Protein AF-A0A958Q555-F1 (afdb_monomer)

pLDDT: mean 71.4, std 15.46, range [37.03, 90.25]

Foldseek 3Di:
DVVVVVVVVVVCCCVPPVDDPDPPPPFDKDKDKDKDKDFADFADDKDKAFDPDPLAQKDWPDKDKDWPQWDWDWDADPNTIIIMTDDDDTDGGMTMIMMMTIITGNPVHDGDDDPPPPDPPVVVVVVVVPD

Nearest PDB structures (foldseek):
  7u0l-assembly1_A  TM=4.155E-01  e=1.642E-01  Canis lupus familiaris
  7vpq-assembly1_A  TM=4.378E-01  e=7.135E-01  Homo sapiens
  6u7f-assembly2_B  TM=4.228E-01  e=2.923E+00  Homo sapiens
  6u7g-assembly2_B  TM=3.998E-01  e=3.287E+00  Homo sapiens
  5lhd-assembly1_A  TM=2.739E-01  e=2.311E+00  Homo sapiens

Mean predicted aligned error: 14.61 Å

Solvent-accessible surface area (backbone atoms only — not comparable to full-atom values): 8140 Å² total; per-residue (Å²): 114,68,67,61,53,50,51,50,54,51,50,48,48,32,76,74,64,73,52,69,95,56,96,75,72,81,73,61,70,46,76,50,74,50,76,48,80,45,78,26,78,69,45,53,74,71,50,77,42,78,47,87,55,76,79,47,36,37,44,76,76,45,78,51,76,51,39,94,87,49,49,77,48,76,50,73,57,96,90,38,44,31,40,36,38,41,55,90,64,69,38,72,45,83,44,58,42,35,41,37,39,33,30,33,64,40,87,89,44,75,73,71,83,74,79,79,79,77,74,67,76,71,64,56,68,62,60,73,73,75,115

Secondary structure (DSSP, 8-state):
-HHHHHHHHHHHHHHHH---SSTT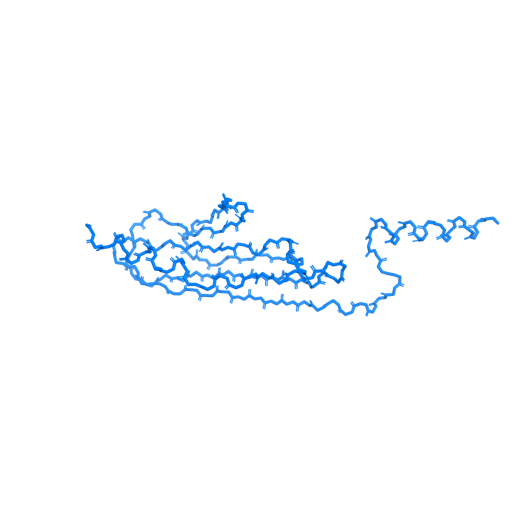----EEEEEEEEEEEESSS---EEEE---TTSSEEEEEEEEE-TT-EEEEEEETTEEEEEEE--S---EEEEEEEEEEEEE-TTS---------SSSHHHHTGGG--

Sequence (131 aa):
MCILLGLLLAFSRHALHDIPFAAHSQAFRWEVELIVKAQAKGKPATLSVYNPSVRNAFQILDRSFSSKGFAISSARIDNRSTIDFYRKDPINGEQLFSIRYQMVRDLQKSVHPIASTSSHAFSRLEREKLE

Structure (mmCIF, N/CA/C/O backbone):
data_AF-A0A958Q555-F1
#
_entry.id   AF-A0A958Q555-F1
#
loop_
_atom_site.group_PDB
_atom_site.id
_atom_site.type_symbol
_atom_site.label_atom_id
_atom_site.label_alt_id
_atom_site.label_comp_id
_atom_site.label_asym_id
_atom_site.label_entity_id
_atom_site.label_seq_id
_atom_site.pdbx_PDB_ins_code
_atom_site.Cartn_x
_atom_site.Cartn_y
_atom_site.Cartn_z
_atom_site.occupancy
_atom_site.B_iso_or_equiv
_atom_site.auth_seq_id
_atom_site.auth_comp_id
_atom_site.auth_asym_id
_atom_site.auth_atom_id
_atom_site.pdbx_PDB_model_num
ATOM 1 N N . MET A 1 1 ? 18.793 -6.642 -48.489 1.00 62.34 1 MET A N 1
ATOM 2 C CA . MET A 1 1 ? 17.388 -6.351 -48.118 1.00 62.34 1 MET A CA 1
ATOM 3 C C . MET A 1 1 ? 17.006 -6.894 -46.735 1.00 62.34 1 MET A C 1
ATOM 5 O O . MET A 1 1 ? 16.397 -6.159 -45.974 1.00 62.34 1 MET A O 1
ATOM 9 N N . CYS A 1 2 ? 17.426 -8.106 -46.343 1.00 70.56 2 CYS A N 1
ATOM 10 C CA . CYS A 1 2 ? 17.099 -8.684 -45.024 1.00 70.56 2 CYS A CA 1
ATOM 11 C C . CYS A 1 2 ? 17.684 -7.929 -43.813 1.00 70.56 2 CYS A C 1
ATOM 13 O O . CYS A 1 2 ? 17.066 -7.902 -42.756 1.00 70.56 2 CYS A O 1
ATOM 15 N N . ILE A 1 3 ? 18.837 -7.270 -43.972 1.00 74.69 3 ILE A N 1
ATOM 16 C CA . ILE A 1 3 ? 19.487 -6.493 -42.898 1.00 74.69 3 ILE A CA 1
ATOM 17 C C . ILE A 1 3 ? 18.627 -5.286 -42.485 1.00 74.69 3 ILE A C 1
ATOM 19 O O . ILE A 1 3 ? 18.459 -5.019 -41.299 1.00 74.69 3 ILE A O 1
ATOM 23 N N . LEU A 1 4 ? 18.022 -4.600 -43.462 1.00 76.62 4 LEU A N 1
ATOM 24 C CA . LEU A 1 4 ? 17.105 -3.479 -43.224 1.00 76.62 4 LEU A CA 1
ATOM 25 C C . LEU A 1 4 ? 15.833 -3.939 -42.510 1.00 76.62 4 LEU A C 1
ATOM 27 O O . LEU A 1 4 ? 15.372 -3.270 -41.592 1.00 76.62 4 LEU A O 1
ATOM 31 N N . LEU A 1 5 ? 15.304 -5.105 -42.888 1.00 82.00 5 LEU A N 1
ATOM 32 C CA . LEU A 1 5 ? 14.135 -5.684 -42.232 1.00 82.00 5 LEU A CA 1
ATOM 33 C C . LEU A 1 5 ? 14.450 -6.077 -40.778 1.00 82.00 5 LEU A C 1
ATOM 35 O O . LEU A 1 5 ? 13.666 -5.787 -39.883 1.00 82.00 5 LEU A O 1
ATOM 39 N N . GLY A 1 6 ? 15.627 -6.657 -40.525 1.00 75.44 6 GLY A N 1
ATOM 40 C CA . GLY A 1 6 ? 16.088 -6.986 -39.173 1.00 75.44 6 GLY A CA 1
ATOM 41 C C . GLY A 1 6 ? 16.262 -5.754 -38.280 1.00 75.44 6 GLY A C 1
ATOM 42 O O . GLY A 1 6 ? 15.830 -5.769 -37.129 1.00 75.44 6 GLY A O 1
ATOM 43 N N . LEU A 1 7 ? 16.820 -4.666 -38.820 1.00 77.12 7 LEU A N 1
ATOM 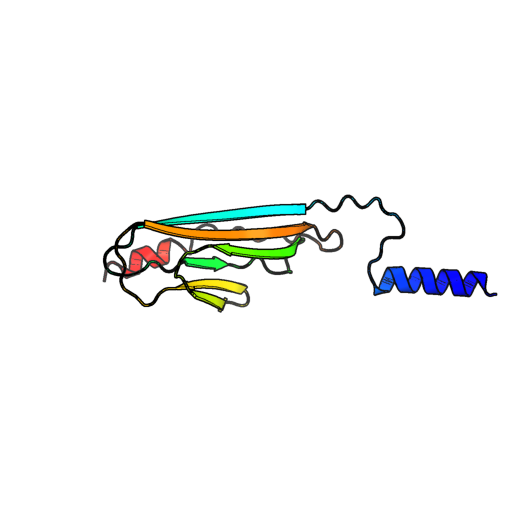44 C CA . LEU A 1 7 ? 16.921 -3.384 -38.114 1.00 77.12 7 LEU A CA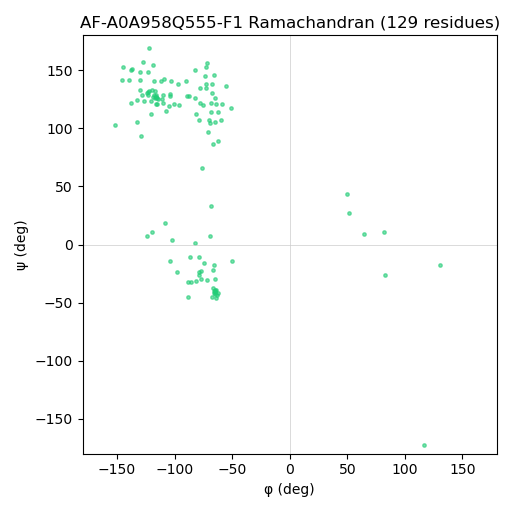 1
ATOM 45 C C . LEU A 1 7 ? 15.546 -2.776 -37.826 1.00 77.12 7 LEU A C 1
ATOM 47 O O . LEU A 1 7 ? 15.326 -2.273 -36.728 1.00 77.12 7 LEU A O 1
ATOM 51 N N . LEU A 1 8 ? 14.610 -2.865 -38.773 1.00 81.12 8 LEU A N 1
ATOM 52 C CA . LEU A 1 8 ? 13.248 -2.367 -38.597 1.00 81.12 8 LEU A CA 1
ATOM 53 C C . LEU A 1 8 ? 12.500 -3.136 -37.497 1.00 81.12 8 LEU A C 1
ATOM 55 O O . LEU A 1 8 ? 11.863 -2.513 -36.653 1.00 81.12 8 LEU A O 1
ATOM 59 N N . LEU A 1 9 ? 12.631 -4.468 -37.458 1.00 75.69 9 LEU A N 1
ATOM 60 C CA . LEU A 1 9 ? 12.058 -5.301 -36.393 1.00 75.69 9 LEU A CA 1
ATOM 61 C C . LEU A 1 9 ? 12.715 -5.040 -35.031 1.00 75.69 9 LEU A C 1
ATOM 63 O O . LEU A 1 9 ? 12.046 -5.059 -33.998 1.00 75.69 9 LEU A O 1
ATOM 67 N N . ALA A 1 10 ? 14.026 -4.800 -35.009 1.00 69.31 10 ALA A N 1
ATOM 68 C CA . ALA A 1 10 ? 14.729 -4.441 -33.786 1.00 69.31 10 ALA A CA 1
ATOM 69 C C . ALA A 1 10 ? 14.219 -3.094 -33.244 1.00 69.31 10 ALA A C 1
ATOM 71 O O . ALA A 1 10 ? 13.889 -2.991 -32.062 1.00 69.31 10 ALA A O 1
ATOM 72 N N . PHE A 1 11 ? 14.079 -2.089 -34.115 1.00 72.69 11 PHE A N 1
ATOM 73 C CA . PHE A 1 11 ? 13.524 -0.782 -33.761 1.00 72.69 11 PHE A CA 1
ATOM 74 C C . PHE A 1 11 ? 12.068 -0.867 -33.313 1.00 72.69 11 PHE A C 1
ATOM 76 O O . PHE A 1 11 ? 11.714 -0.255 -32.309 1.00 72.69 11 PHE A O 1
ATOM 83 N N . SER A 1 12 ? 11.228 -1.644 -34.003 1.00 73.69 12 SER A N 1
ATOM 84 C CA . SER A 1 12 ? 9.828 -1.808 -33.606 1.00 73.69 12 SER A CA 1
ATOM 85 C C . SER A 1 12 ? 9.719 -2.482 -32.243 1.00 73.69 12 SER A C 1
ATOM 87 O O . SER A 1 12 ? 8.906 -2.077 -31.422 1.00 73.69 12 SER A O 1
ATOM 89 N N . ARG A 1 13 ? 10.571 -3.475 -31.958 1.00 63.44 13 ARG A N 1
ATOM 90 C CA . ARG A 1 13 ? 10.602 -4.142 -30.653 1.00 63.44 13 ARG A CA 1
ATOM 91 C C . ARG A 1 13 ? 11.035 -3.196 -29.534 1.00 63.44 13 ARG A C 1
ATOM 93 O O . ARG A 1 13 ? 10.471 -3.261 -28.447 1.00 63.44 13 ARG A O 1
ATOM 100 N N . HIS A 1 14 ? 11.997 -2.318 -29.799 1.00 61.84 14 HIS A N 1
ATOM 101 C CA . HIS A 1 14 ? 12.414 -1.292 -28.847 1.00 61.84 14 HIS A CA 1
ATOM 102 C C . HIS A 1 14 ? 11.319 -0.242 -28.616 1.00 61.84 14 HIS A C 1
ATOM 104 O O . HIS A 1 14 ? 11.011 0.065 -27.471 1.00 61.84 14 HIS A O 1
ATOM 110 N N . ALA A 1 15 ? 10.689 0.247 -29.687 1.00 62.22 15 ALA A N 1
ATOM 111 C CA . ALA A 1 15 ? 9.667 1.289 -29.616 1.00 62.22 15 ALA A CA 1
ATOM 112 C C . ALA A 1 15 ? 8.329 0.813 -29.023 1.00 62.22 15 ALA A C 1
ATOM 114 O O . ALA A 1 15 ? 7.612 1.612 -28.435 1.00 62.22 15 ALA A O 1
ATOM 115 N N . LEU A 1 16 ? 7.969 -0.465 -29.199 1.00 59.50 16 LEU A N 1
ATOM 116 C CA . LEU A 1 16 ? 6.668 -1.004 -28.773 1.00 59.50 16 LEU A CA 1
ATOM 117 C C . LEU A 1 16 ? 6.701 -1.724 -27.421 1.00 59.50 16 LEU A C 1
ATOM 119 O O . LEU A 1 16 ? 5.653 -1.870 -26.796 1.00 59.50 16 LEU A O 1
ATOM 123 N N . HIS A 1 17 ? 7.864 -2.221 -26.989 1.00 56.47 17 HIS A N 1
ATOM 124 C CA . HIS A 1 17 ? 7.978 -3.059 -25.789 1.00 56.47 17 HIS A CA 1
ATOM 125 C C . HIS A 1 17 ? 8.959 -2.522 -24.738 1.00 56.47 17 HIS A C 1
ATOM 127 O O . HIS A 1 17 ? 9.240 -3.238 -23.780 1.00 56.47 17 HIS A O 1
ATOM 133 N N . ASP A 1 18 ? 9.490 -1.306 -24.917 1.00 56.25 18 ASP A N 1
ATOM 134 C CA . ASP A 1 18 ? 10.400 -0.628 -23.976 1.00 56.25 18 ASP A CA 1
ATOM 135 C C . ASP A 1 18 ? 11.616 -1.475 -23.547 1.00 56.25 18 ASP A C 1
ATOM 137 O O . ASP A 1 18 ? 12.185 -1.292 -22.471 1.00 56.25 18 ASP A O 1
ATOM 141 N N . ILE A 1 19 ? 12.050 -2.419 -24.390 1.00 56.75 19 ILE A N 1
ATOM 142 C CA . ILE A 1 19 ? 13.235 -3.241 -24.120 1.00 56.75 19 ILE A CA 1
ATOM 143 C C . ILE A 1 19 ? 14.463 -2.413 -24.516 1.00 56.75 19 ILE A C 1
ATOM 145 O O . ILE A 1 19 ? 14.648 -2.160 -25.711 1.00 56.75 19 ILE A O 1
ATOM 149 N N . PRO A 1 20 ? 15.316 -1.973 -23.574 1.00 54.19 20 PRO A N 1
ATOM 150 C CA . PRO A 1 20 ? 16.479 -1.168 -23.912 1.00 54.19 20 PRO A CA 1
ATOM 151 C C . PRO A 1 20 ? 17.497 -1.999 -24.704 1.00 54.19 20 PRO A C 1
ATOM 153 O O . PRO A 1 20 ? 17.788 -3.144 -24.366 1.00 54.19 20 PRO A O 1
ATOM 156 N N . PHE A 1 21 ? 18.084 -1.400 -25.743 1.00 50.75 21 PHE A N 1
ATOM 157 C CA . PHE A 1 21 ? 19.159 -2.024 -26.527 1.00 50.75 21 PHE A CA 1
ATOM 158 C C . PHE A 1 21 ? 20.457 -2.238 -25.730 1.00 50.75 21 PHE A C 1
ATOM 160 O O . PHE A 1 21 ? 21.298 -3.037 -26.131 1.00 50.75 21 PHE A O 1
ATOM 167 N N . ALA A 1 22 ? 20.624 -1.546 -24.599 1.00 56.69 22 ALA A N 1
ATOM 168 C CA . ALA A 1 22 ? 21.771 -1.670 -23.710 1.00 56.69 22 ALA A CA 1
ATOM 169 C C . ALA A 1 22 ? 21.317 -2.054 -22.293 1.00 56.69 22 ALA A C 1
ATOM 171 O O . ALA A 1 22 ? 20.447 -1.407 -21.718 1.00 56.69 22 ALA A O 1
ATOM 172 N N . ALA A 1 23 ? 21.966 -3.058 -21.697 1.00 53.09 23 ALA A N 1
ATOM 173 C CA . ALA A 1 23 ? 21.659 -3.592 -20.363 1.00 53.09 23 ALA A CA 1
ATOM 174 C C . ALA A 1 23 ? 21.986 -2.643 -19.181 1.00 53.09 23 ALA A C 1
ATOM 176 O O . ALA A 1 23 ? 21.899 -3.048 -18.026 1.00 53.09 23 ALA A O 1
ATOM 177 N N . HIS A 1 24 ? 22.376 -1.392 -19.446 1.00 48.53 24 HIS A N 1
ATOM 178 C CA . HIS A 1 24 ? 22.982 -0.488 -18.459 1.00 48.53 24 HIS A CA 1
ATOM 179 C C . HIS A 1 24 ? 22.082 0.666 -18.005 1.00 48.53 24 HIS A C 1
ATOM 181 O O . HIS A 1 24 ? 22.572 1.635 -17.425 1.00 48.53 24 HIS A O 1
ATOM 187 N N . SER A 1 25 ? 20.765 0.587 -18.203 1.00 53.12 25 SER A N 1
ATOM 188 C CA . SER A 1 25 ? 19.877 1.487 -17.468 1.00 53.12 25 SER A CA 1
ATOM 189 C C . SER A 1 25 ? 19.859 1.046 -16.002 1.00 53.12 25 SER A C 1
ATOM 191 O O . SER A 1 25 ? 19.131 0.123 -15.635 1.00 53.12 25 SER A O 1
ATOM 193 N N . GLN A 1 26 ? 20.678 1.683 -15.163 1.00 55.22 26 GLN A N 1
ATOM 194 C CA . GLN A 1 26 ? 20.559 1.590 -13.709 1.00 55.22 26 GLN A CA 1
ATOM 195 C C . GLN A 1 26 ? 19.195 2.166 -13.319 1.00 55.22 26 GLN A C 1
ATOM 197 O O . GLN A 1 26 ? 19.024 3.366 -13.114 1.00 55.22 26 GLN A O 1
ATOM 202 N N . ALA A 1 27 ? 18.183 1.308 -13.305 1.00 63.25 27 ALA A N 1
ATOM 203 C CA . ALA A 1 27 ? 16.860 1.667 -12.846 1.00 63.25 27 ALA A CA 1
ATOM 204 C C . ALA A 1 27 ? 16.944 1.872 -11.329 1.00 63.25 27 ALA A C 1
ATOM 206 O O . ALA A 1 27 ? 17.056 0.911 -10.569 1.00 63.25 27 ALA A O 1
ATOM 207 N N . PHE A 1 28 ? 16.933 3.130 -10.885 1.00 70.38 28 PHE A N 1
ATOM 208 C CA . PHE A 1 28 ? 16.897 3.455 -9.462 1.00 70.38 28 PHE A CA 1
ATOM 209 C C . PHE A 1 28 ? 15.574 2.960 -8.872 1.00 70.38 28 PHE A C 1
ATOM 211 O O . PHE A 1 28 ? 14.510 3.541 -9.116 1.00 70.38 28 PHE A O 1
ATOM 218 N N . ARG A 1 29 ? 15.658 1.858 -8.122 1.00 78.56 29 ARG A N 1
ATOM 219 C CA . ARG A 1 29 ? 14.555 1.297 -7.346 1.00 78.56 29 ARG A CA 1
ATOM 220 C C . ARG A 1 29 ? 14.534 1.959 -5.975 1.00 78.56 29 ARG A C 1
ATOM 222 O O . ARG A 1 29 ? 15.540 1.975 -5.274 1.00 78.56 29 ARG A O 1
ATOM 229 N N . TRP A 1 30 ? 13.373 2.466 -5.604 1.00 82.62 30 TRP A N 1
ATOM 230 C CA . TRP A 1 30 ? 13.100 3.063 -4.310 1.00 82.62 30 TRP A CA 1
ATOM 231 C C . TRP A 1 30 ? 12.134 2.173 -3.543 1.00 82.62 30 TRP A C 1
ATOM 233 O O . TRP A 1 30 ? 11.177 1.651 -4.116 1.00 82.62 30 TRP A O 1
ATOM 243 N N . GLU A 1 31 ? 12.369 2.040 -2.244 1.00 86.94 31 GLU A N 1
ATOM 244 C CA . GLU A 1 31 ? 11.443 1.410 -1.311 1.00 86.94 31 GLU A CA 1
ATOM 245 C C . GLU A 1 31 ? 11.042 2.447 -0.264 1.00 86.94 31 GLU A C 1
ATOM 247 O O . GLU A 1 31 ? 11.897 3.101 0.330 1.00 86.94 31 GLU A O 1
ATOM 252 N N . VAL A 1 32 ? 9.737 2.641 -0.084 1.00 85.81 32 VAL A N 1
ATOM 253 C CA . VAL A 1 32 ? 9.177 3.580 0.891 1.00 85.81 32 VAL A CA 1
ATOM 254 C C . VAL A 1 32 ? 8.194 2.827 1.763 1.00 85.81 32 VAL A C 1
ATOM 256 O O . VAL A 1 32 ? 7.237 2.239 1.260 1.00 85.81 32 VAL A O 1
ATOM 259 N N . GLU A 1 33 ? 8.420 2.873 3.070 1.00 89.00 33 GLU A N 1
ATOM 260 C CA . GLU A 1 33 ? 7.549 2.265 4.066 1.00 89.00 33 GLU A CA 1
ATOM 261 C C . GLU A 1 33 ? 6.939 3.346 4.960 1.00 89.00 33 GLU A C 1
ATOM 263 O O . GLU A 1 33 ? 7.640 4.185 5.526 1.00 89.00 33 GLU A O 1
ATOM 268 N N . LEU A 1 34 ? 5.613 3.331 5.071 1.00 87.69 34 LEU A N 1
ATOM 269 C CA . LEU A 1 34 ? 4.850 4.144 6.004 1.00 87.69 34 LEU A CA 1
ATOM 270 C C . LEU A 1 34 ? 4.378 3.246 7.141 1.00 87.69 34 LEU A C 1
ATOM 272 O O . LEU A 1 34 ? 3.605 2.317 6.911 1.00 87.69 34 LEU A O 1
ATOM 276 N N . ILE A 1 35 ? 4.805 3.566 8.361 1.00 90.12 35 ILE A N 1
ATOM 277 C CA . ILE A 1 35 ? 4.378 2.876 9.576 1.00 90.12 35 ILE A CA 1
ATOM 278 C C . ILE A 1 35 ? 3.622 3.860 10.463 1.00 90.12 35 ILE A C 1
ATOM 280 O O . ILE A 1 35 ? 4.173 4.874 10.888 1.00 90.12 35 ILE A O 1
ATOM 284 N N . VAL A 1 36 ? 2.366 3.546 10.765 1.00 88.12 36 VAL A N 1
ATOM 285 C CA . VAL A 1 36 ? 1.513 4.341 11.651 1.00 88.12 36 VAL A CA 1
ATOM 286 C C . VAL A 1 36 ? 1.150 3.510 12.870 1.00 88.12 36 VAL A C 1
ATOM 288 O O . VAL A 1 36 ? 0.621 2.404 12.750 1.00 88.12 36 VAL A O 1
ATOM 291 N N . LYS A 1 37 ? 1.418 4.069 14.050 1.00 90.12 37 LYS A N 1
ATOM 292 C CA . LYS A 1 37 ? 0.977 3.530 15.336 1.00 90.12 37 LYS A CA 1
ATOM 293 C C . LYS A 1 37 ? -0.188 4.354 15.858 1.00 90.12 37 LYS A C 1
ATOM 295 O O . LYS A 1 37 ? -0.093 5.576 15.927 1.00 90.12 37 LYS A O 1
ATOM 300 N N . ALA A 1 38 ? -1.268 3.687 16.240 1.00 87.62 38 ALA A N 1
ATOM 301 C CA . ALA A 1 38 ? -2.433 4.316 16.845 1.00 87.62 38 ALA A CA 1
ATOM 302 C C . ALA A 1 38 ? -2.832 3.585 18.128 1.00 87.62 38 ALA A C 1
ATOM 304 O O . ALA A 1 38 ? -2.682 2.372 18.229 1.00 87.62 38 ALA A O 1
ATOM 305 N N . GLN A 1 39 ? -3.385 4.319 19.090 1.00 88.94 39 GLN A N 1
ATOM 306 C CA . GLN A 1 39 ? -3.951 3.743 20.306 1.00 88.94 39 GLN A CA 1
ATOM 307 C C . GLN A 1 39 ? -5.474 3.837 20.240 1.00 88.94 39 GLN A C 1
ATOM 309 O O . GLN A 1 39 ? -6.032 4.935 20.263 1.00 88.94 39 GLN A O 1
ATOM 314 N N . ALA A 1 40 ? -6.153 2.695 20.189 1.00 87.56 40 ALA A N 1
ATOM 315 C CA . ALA A 1 40 ? -7.610 2.659 20.195 1.00 87.56 40 ALA A CA 1
ATOM 316 C C . ALA A 1 40 ? -8.179 2.573 21.615 1.00 87.56 40 ALA A C 1
ATOM 318 O O . ALA A 1 40 ? -7.649 1.863 22.476 1.00 87.56 40 ALA A O 1
ATOM 319 N N . LYS A 1 41 ? -9.280 3.301 21.835 1.00 85.81 41 LYS A N 1
ATOM 320 C CA . LYS A 1 41 ? -10.091 3.284 23.060 1.00 85.81 41 LYS A CA 1
ATOM 321 C C . LYS A 1 41 ? -11.560 3.082 22.679 1.00 85.81 41 LYS A C 1
ATOM 323 O O . LYS A 1 41 ? -12.255 4.031 22.332 1.00 85.81 41 LYS A O 1
ATOM 328 N N . GLY A 1 42 ? -12.017 1.837 22.679 1.00 82.62 42 GLY A N 1
ATOM 329 C CA . GLY A 1 42 ? -13.401 1.429 22.429 1.00 82.62 42 GLY A CA 1
ATOM 330 C C . GLY A 1 42 ? -13.796 1.324 20.954 1.00 82.62 42 GLY A C 1
ATOM 331 O O . GLY A 1 42 ? -14.669 0.527 20.626 1.00 82.62 42 GLY A O 1
ATOM 332 N N . LYS A 1 43 ? -13.147 2.066 20.049 1.00 85.50 43 LYS A N 1
ATOM 333 C CA . LYS A 1 43 ? -13.369 1.984 18.594 1.00 85.50 43 LYS A CA 1
ATOM 334 C C . LYS A 1 43 ? -12.036 1.847 17.850 1.00 85.50 43 LYS A C 1
ATOM 336 O O . LYS A 1 43 ? -11.068 2.493 18.258 1.00 85.50 43 LYS A O 1
ATOM 341 N N . PRO A 1 44 ? -11.964 1.034 16.779 1.00 85.25 44 PRO A N 1
ATOM 342 C CA . PRO A 1 44 ? -10.744 0.892 15.994 1.00 85.25 44 PRO A CA 1
ATOM 343 C C . PRO A 1 44 ? -10.387 2.194 15.265 1.00 85.25 44 PRO A C 1
ATOM 345 O O . PRO A 1 44 ? -11.275 2.923 14.823 1.00 85.25 44 PRO A O 1
ATOM 348 N N . ALA A 1 45 ? -9.089 2.479 15.113 1.00 85.62 45 ALA A N 1
ATOM 349 C CA . ALA A 1 45 ? -8.650 3.565 14.250 1.00 85.62 45 ALA A CA 1
ATOM 350 C C . ALA A 1 45 ? -8.820 3.152 12.781 1.00 85.62 45 ALA A C 1
ATOM 352 O O . ALA A 1 45 ? -8.643 1.987 12.423 1.00 85.62 45 ALA A O 1
ATOM 353 N N . THR A 1 46 ? -9.170 4.119 11.938 1.00 85.38 46 THR A N 1
ATOM 354 C CA . THR A 1 46 ? -9.208 3.952 10.481 1.00 85.38 46 THR A CA 1
ATOM 355 C C . THR A 1 46 ? -8.076 4.780 9.897 1.00 85.38 46 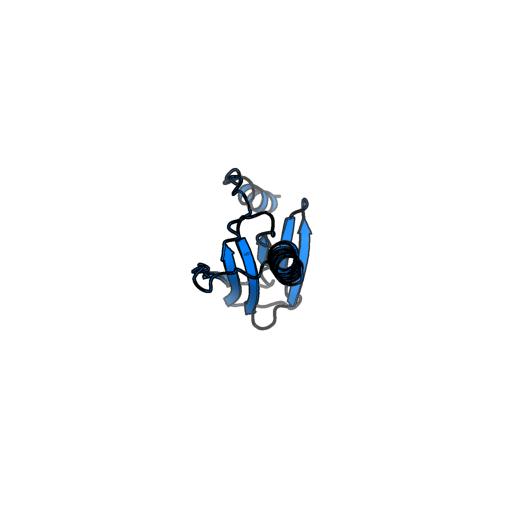THR A C 1
ATOM 357 O O . THR A 1 46 ? -7.947 5.958 10.229 1.00 85.38 46 THR A O 1
ATOM 360 N N . LEU A 1 47 ? -7.248 4.170 9.050 1.00 85.06 47 LEU A N 1
ATOM 361 C CA . LEU A 1 47 ? -6.177 4.866 8.341 1.00 85.06 47 LEU A CA 1
ATOM 362 C C . LEU A 1 47 ? -6.532 4.936 6.858 1.00 85.06 47 LEU A C 1
ATOM 364 O O . LEU A 1 47 ? -6.696 3.896 6.229 1.00 85.06 47 LEU A O 1
ATOM 368 N N . SER A 1 48 ? -6.605 6.150 6.315 1.00 84.12 48 SER A N 1
ATOM 369 C CA . SER A 1 48 ? -6.755 6.395 4.879 1.00 84.12 48 SER A CA 1
ATOM 370 C C . SER A 1 48 ? -5.474 7.010 4.334 1.00 84.12 48 SER A C 1
ATOM 372 O O . SER A 1 48 ? -4.997 8.023 4.850 1.00 84.12 48 SER A O 1
ATOM 374 N N . VAL A 1 49 ? -4.893 6.391 3.309 1.00 84.06 49 VAL A N 1
ATOM 375 C CA . VAL A 1 49 ? -3.643 6.846 2.690 1.00 84.06 49 VAL A CA 1
ATOM 376 C C . VAL A 1 49 ? -3.865 7.094 1.211 1.00 84.06 49 VAL A C 1
ATOM 378 O O . VAL A 1 49 ? -4.344 6.222 0.488 1.00 84.06 49 VAL A O 1
ATOM 381 N N . TYR A 1 50 ? -3.470 8.276 0.735 1.00 83.81 50 TYR A N 1
ATOM 382 C CA . TYR A 1 50 ? -3.429 8.547 -0.697 1.00 83.81 50 TYR A CA 1
ATOM 383 C C . TYR A 1 50 ? -2.411 7.631 -1.364 1.00 83.81 50 TYR A C 1
ATOM 385 O O . TYR A 1 50 ? -1.221 7.650 -1.054 1.00 83.81 50 TYR A O 1
ATOM 393 N N . ASN A 1 51 ? -2.892 6.843 -2.312 1.00 75.31 51 ASN A N 1
ATOM 394 C CA . ASN A 1 51 ? -2.067 5.989 -3.131 1.00 75.31 51 ASN A CA 1
ATOM 395 C C . ASN A 1 51 ? -1.350 6.864 -4.171 1.00 75.31 51 ASN A C 1
ATOM 397 O O . ASN A 1 51 ? -2.027 7.540 -4.963 1.00 75.31 51 ASN A O 1
ATOM 401 N N . PRO A 1 52 ? -0.007 6.889 -4.188 1.00 68.56 52 PRO A N 1
ATOM 402 C CA . PRO A 1 52 ? 0.734 7.644 -5.184 1.00 68.56 52 PRO A CA 1
ATOM 403 C C . PRO A 1 52 ? 0.366 7.131 -6.580 1.00 68.56 52 PRO A C 1
ATOM 405 O O . PRO A 1 52 ? 0.696 6.024 -6.983 1.00 68.56 52 PRO A O 1
ATOM 408 N N . SER A 1 53 ? -0.407 7.918 -7.324 1.00 64.38 53 SER A N 1
ATOM 409 C CA . SER A 1 53 ? -0.870 7.503 -8.648 1.00 64.38 53 SER A CA 1
ATOM 410 C C . SER A 1 53 ? 0.266 7.513 -9.674 1.00 64.38 53 SER A C 1
ATOM 412 O O . SER A 1 53 ? 1.192 8.317 -9.570 1.00 64.38 53 SER A O 1
ATOM 414 N N . VAL A 1 54 ? 0.102 6.714 -10.737 1.00 54.59 54 VAL A N 1
ATOM 415 C CA . VAL A 1 54 ? 0.990 6.597 -11.916 1.00 54.59 54 VAL A CA 1
ATOM 416 C C . VAL A 1 54 ? 1.338 7.952 -12.553 1.00 54.59 54 VAL A C 1
ATOM 418 O O . VAL A 1 54 ? 2.229 8.026 -13.382 1.00 54.59 54 VAL A O 1
ATOM 421 N N . ARG A 1 55 ? 0.639 9.047 -12.217 1.00 53.84 55 ARG A N 1
ATOM 422 C CA . ARG A 1 55 ? 0.952 10.407 -12.688 1.00 53.84 55 ARG A CA 1
ATOM 423 C C . ARG A 1 55 ? 2.278 10.962 -12.163 1.00 53.84 55 ARG A C 1
ATOM 425 O O . ARG A 1 55 ? 2.825 11.849 -12.808 1.00 53.84 55 ARG A O 1
ATOM 432 N N . ASN A 1 56 ? 2.789 10.448 -11.051 1.00 60.59 56 ASN A N 1
ATOM 433 C CA . ASN A 1 56 ? 4.125 10.795 -10.580 1.00 60.59 56 ASN A CA 1
ATOM 434 C C . ASN A 1 56 ? 5.151 10.117 -11.501 1.00 60.59 56 ASN A C 1
ATOM 436 O O . ASN A 1 56 ? 4.838 9.079 -12.076 1.00 60.59 56 ASN A O 1
ATOM 440 N N . ALA A 1 57 ? 6.361 10.662 -11.662 1.00 66.50 57 ALA A N 1
ATOM 441 C CA . ALA A 1 57 ? 7.425 10.056 -12.484 1.00 66.50 57 ALA A CA 1
ATOM 442 C C . ALA A 1 57 ? 7.986 8.743 -11.888 1.00 66.50 57 ALA A C 1
ATOM 444 O O . ALA A 1 57 ? 9.174 8.457 -11.985 1.00 66.50 57 ALA A O 1
ATOM 445 N N . PHE A 1 58 ? 7.139 7.975 -11.208 1.00 73.69 58 PHE A N 1
ATOM 446 C CA . PHE A 1 58 ? 7.429 6.731 -10.533 1.00 73.69 58 PHE A CA 1
ATOM 447 C C . PHE A 1 58 ? 6.359 5.709 -10.908 1.00 73.69 58 PHE A C 1
ATOM 449 O O . PHE A 1 58 ? 5.162 5.931 -10.707 1.00 73.69 58 PHE A O 1
ATOM 456 N N . GLN A 1 59 ? 6.806 4.574 -11.426 1.00 76.94 59 GLN A N 1
ATOM 457 C CA . GLN A 1 59 ? 5.985 3.391 -11.598 1.00 76.94 59 GLN A CA 1
ATOM 458 C C . GLN A 1 59 ? 6.073 2.552 -10.325 1.00 76.94 59 GLN A C 1
ATOM 460 O O . GLN A 1 59 ? 7.164 2.240 -9.848 1.00 76.94 59 GLN A O 1
ATOM 465 N N . ILE A 1 60 ? 4.920 2.187 -9.769 1.00 77.94 60 ILE A N 1
ATOM 466 C CA . ILE A 1 60 ? 4.849 1.271 -8.631 1.00 77.94 60 ILE A CA 1
ATOM 467 C C . ILE A 1 60 ? 5.038 -0.153 -9.155 1.00 77.94 60 ILE A C 1
ATOM 469 O O . ILE A 1 60 ? 4.274 -0.601 -10.007 1.00 77.94 60 ILE A O 1
ATOM 473 N N . LEU A 1 61 ? 6.056 -0.835 -8.640 1.00 80.38 61 LEU A N 1
ATOM 474 C CA . LEU A 1 61 ? 6.385 -2.221 -8.965 1.00 80.38 61 LEU A CA 1
ATOM 475 C C . LEU A 1 61 ? 5.644 -3.191 -8.053 1.00 80.38 61 LEU A C 1
ATOM 477 O O . LEU A 1 61 ? 5.074 -4.167 -8.527 1.00 80.38 61 LEU A O 1
ATOM 481 N N . ASP A 1 62 ? 5.642 -2.896 -6.755 1.00 82.06 62 ASP A N 1
ATOM 482 C CA . ASP A 1 62 ? 4.997 -3.731 -5.753 1.00 82.06 62 ASP A CA 1
ATOM 483 C C . ASP A 1 62 ? 4.387 -2.887 -4.633 1.00 82.06 62 ASP A C 1
ATOM 485 O O . ASP A 1 62 ? 4.824 -1.763 -4.349 1.00 82.06 62 ASP A O 1
ATOM 489 N N . ARG A 1 63 ? 3.343 -3.444 -4.016 1.00 83.25 63 ARG A N 1
ATOM 490 C CA . ARG A 1 63 ? 2.664 -2.884 -2.850 1.00 83.25 63 ARG A CA 1
ATOM 491 C C . ARG A 1 63 ? 2.357 -3.994 -1.871 1.00 83.25 63 ARG A C 1
ATOM 493 O O . ARG A 1 63 ? 1.591 -4.901 -2.188 1.00 83.25 63 ARG A O 1
ATOM 500 N N . SER A 1 64 ? 2.865 -3.848 -0.657 1.00 84.69 64 SER A N 1
ATOM 501 C CA . SER A 1 64 ? 2.543 -4.750 0.439 1.00 84.69 64 SER A CA 1
ATOM 502 C C . SER A 1 64 ? 1.969 -3.995 1.627 1.00 84.69 64 SER A C 1
ATOM 504 O O . SER A 1 64 ? 2.265 -2.824 1.883 1.00 84.69 64 SER A O 1
ATOM 506 N N . PHE A 1 65 ? 1.086 -4.688 2.336 1.00 86.88 65 PHE A N 1
ATOM 507 C CA . PHE A 1 65 ? 0.353 -4.159 3.468 1.00 86.88 65 PHE A CA 1
ATOM 508 C C . PHE A 1 65 ? 0.491 -5.124 4.634 1.00 86.88 65 PHE A C 1
ATOM 510 O O . PHE A 1 65 ? 0.282 -6.327 4.477 1.00 86.88 65 PHE A O 1
ATOM 517 N N . SER A 1 66 ? 0.808 -4.596 5.811 1.00 81.31 66 SER A N 1
ATOM 518 C CA . SER A 1 66 ? 0.885 -5.383 7.035 1.00 81.31 66 SER A CA 1
ATOM 519 C C . SER A 1 66 ? 0.131 -4.664 8.142 1.00 81.31 66 SER A C 1
ATOM 521 O O . SER A 1 66 ? 0.563 -3.642 8.672 1.00 81.31 66 SER A O 1
ATOM 523 N N . SER A 1 67 ? -1.052 -5.184 8.463 1.00 80.88 67 SER A N 1
ATOM 524 C CA . SER A 1 67 ? -1.837 -4.738 9.609 1.00 80.88 67 SER A CA 1
ATOM 525 C C . SER A 1 67 ? -2.691 -5.900 10.110 1.00 80.88 67 SER A C 1
ATOM 527 O O . SER A 1 67 ? -3.678 -6.304 9.492 1.00 80.88 67 SER A O 1
ATOM 529 N N . LYS A 1 68 ? -2.258 -6.517 11.214 1.00 79.44 68 LYS A N 1
ATOM 530 C CA . LYS A 1 68 ? -2.842 -7.765 11.723 1.00 79.44 68 LYS A CA 1
ATOM 531 C C . LYS A 1 68 ? -4.306 -7.556 12.093 1.00 79.44 68 LYS A C 1
ATOM 533 O O . LYS A 1 68 ? -4.570 -6.851 13.061 1.00 79.44 68 LYS A O 1
ATOM 538 N N . GLY A 1 69 ? -5.220 -8.213 11.373 1.00 81.00 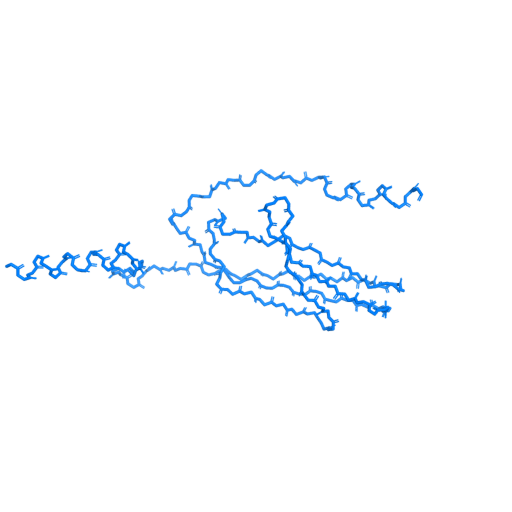69 GLY A N 1
ATOM 539 C CA . GLY A 1 69 ? -6.673 -8.211 11.606 1.00 81.00 69 GLY A CA 1
ATOM 540 C C . GLY A 1 69 ? -7.421 -7.000 11.035 1.00 81.00 69 GLY A C 1
ATOM 541 O O . GLY A 1 69 ? -8.566 -6.760 11.411 1.00 81.00 69 GLY A O 1
ATOM 542 N N . PHE A 1 70 ? -6.775 -6.173 10.214 1.00 85.31 70 PHE A N 1
ATOM 543 C CA . PHE A 1 70 ? -7.448 -5.104 9.475 1.00 85.31 70 PHE A CA 1
ATOM 544 C C . PHE A 1 70 ? -7.761 -5.573 8.060 1.00 85.31 70 PHE A C 1
ATOM 546 O O . PHE A 1 70 ? -6.942 -6.224 7.415 1.00 85.31 70 PHE A O 1
ATOM 553 N N . ALA A 1 71 ? -8.953 -5.232 7.586 1.00 84.81 71 ALA A N 1
ATOM 554 C CA . ALA A 1 71 ? -9.301 -5.345 6.185 1.00 84.81 71 ALA A CA 1
ATOM 555 C C . ALA A 1 71 ? -8.775 -4.119 5.432 1.00 84.81 71 ALA A C 1
ATOM 557 O O . ALA A 1 71 ? -8.660 -3.024 5.989 1.00 84.81 71 ALA A O 1
ATOM 558 N N . ILE A 1 72 ? -8.454 -4.321 4.158 1.00 84.56 72 ILE A N 1
ATOM 559 C CA . ILE A 1 72 ? -7.922 -3.284 3.280 1.00 84.56 72 ILE A CA 1
ATOM 560 C C . ILE A 1 72 ? -8.929 -3.076 2.160 1.00 84.56 72 ILE A C 1
ATOM 562 O O . ILE A 1 72 ? -9.394 -4.036 1.546 1.00 84.56 72 ILE A O 1
ATOM 566 N N . SER A 1 73 ? -9.264 -1.821 1.891 1.00 84.56 73 SER A N 1
ATOM 56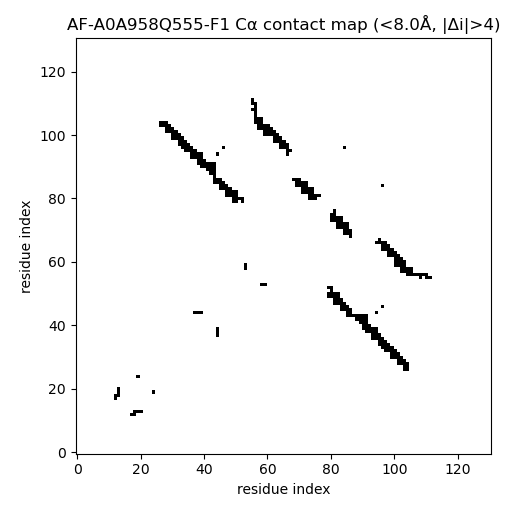7 C CA . SER A 1 73 ? -10.052 -1.438 0.722 1.00 84.56 73 SER A CA 1
ATOM 568 C C . SER A 1 73 ? -9.345 -0.343 -0.059 1.00 84.56 73 SER A C 1
ATOM 570 O O . SER A 1 73 ? -8.480 0.355 0.462 1.00 84.56 73 SER A O 1
ATOM 572 N N . SER A 1 74 ? -9.671 -0.232 -1.341 1.00 81.69 74 SER A N 1
ATOM 573 C CA . SER A 1 74 ? -9.205 0.863 -2.185 1.00 81.69 74 SER A CA 1
ATOM 574 C C . SER A 1 74 ? -10.411 1.647 -2.670 1.00 81.69 74 SER A C 1
ATOM 576 O O . SER A 1 74 ? -11.340 1.063 -3.224 1.00 81.69 74 SER A O 1
ATOM 578 N N . ALA A 1 75 ? -10.377 2.960 -2.481 1.00 79.56 75 ALA A N 1
ATOM 579 C CA . ALA A 1 75 ? -11.414 3.869 -2.940 1.00 79.56 75 ALA A CA 1
ATOM 580 C C . ALA A 1 75 ? -10.816 4.931 -3.870 1.00 79.56 75 ALA A C 1
ATOM 582 O O . ALA A 1 75 ? -9.596 5.046 -4.041 1.00 79.56 75 ALA A O 1
ATOM 583 N N . ARG A 1 76 ? -11.689 5.688 -4.535 1.00 77.44 76 ARG A N 1
ATOM 584 C CA . ARG A 1 76 ? -11.298 6.847 -5.333 1.00 77.44 76 ARG A CA 1
ATOM 585 C C . ARG A 1 76 ? -12.007 8.070 -4.774 1.00 77.44 76 ARG A C 1
ATOM 587 O O . ARG A 1 76 ? -13.223 8.163 -4.883 1.00 77.44 76 ARG A O 1
ATOM 594 N N . ILE A 1 77 ? -11.241 8.986 -4.196 1.00 74.38 77 ILE A N 1
ATOM 595 C CA . ILE A 1 77 ? -11.730 10.246 -3.629 1.00 74.38 77 ILE A CA 1
ATOM 596 C C . ILE A 1 77 ? -11.100 11.374 -4.443 1.00 74.38 77 ILE A C 1
ATOM 598 O O . ILE A 1 77 ? -9.887 11.374 -4.653 1.00 74.38 77 ILE A O 1
ATOM 602 N N . ASP A 1 78 ? -11.911 12.290 -4.973 1.00 70.56 78 ASP A N 1
ATOM 603 C CA . ASP A 1 78 ? -11.448 13.448 -5.756 1.00 70.56 78 ASP A CA 1
ATOM 604 C C . ASP A 1 78 ? -10.461 13.080 -6.880 1.00 70.56 78 ASP A C 1
ATOM 606 O O . ASP A 1 78 ? -9.422 13.709 -7.092 1.00 70.56 78 ASP A O 1
ATOM 610 N N . ASN A 1 79 ? -10.771 11.995 -7.601 1.00 69.25 79 ASN A N 1
ATOM 611 C CA . ASN A 1 79 ? -9.962 11.439 -8.691 1.00 69.25 79 ASN A CA 1
ATOM 612 C C . ASN A 1 79 ? -8.569 10.901 -8.277 1.00 69.25 79 ASN A C 1
ATOM 614 O O . ASN A 1 79 ? -7.766 10.520 -9.138 1.00 69.25 79 ASN A O 1
ATOM 618 N N . ARG A 1 80 ? -8.288 10.813 -6.973 1.00 67.81 80 ARG A N 1
ATOM 619 C CA . ARG A 1 80 ? -7.093 10.191 -6.386 1.00 67.81 80 ARG A CA 1
ATOM 620 C C . ARG A 1 80 ? -7.462 8.824 -5.818 1.00 67.81 80 ARG A C 1
ATOM 622 O O . ARG A 1 80 ? -8.543 8.645 -5.270 1.00 67.81 80 ARG A O 1
ATOM 629 N N . SER A 1 81 ? -6.581 7.841 -5.981 1.00 80.50 81 SER A N 1
ATOM 630 C CA . SER A 1 81 ? -6.769 6.534 -5.344 1.00 80.50 81 SER A CA 1
ATOM 631 C C . SER A 1 81 ? -6.374 6.646 -3.874 1.00 80.50 81 SER A C 1
ATOM 633 O O . SER A 1 81 ? -5.340 7.235 -3.566 1.00 80.50 81 SER A O 1
ATOM 635 N N . THR A 1 82 ? -7.186 6.094 -2.984 1.00 83.56 82 THR A N 1
ATOM 636 C CA . THR A 1 82 ? -6.897 5.949 -1.556 1.00 83.56 82 THR A CA 1
ATOM 637 C C . THR A 1 82 ? -6.891 4.476 -1.178 1.00 83.56 82 THR A C 1
ATOM 639 O O . THR A 1 82 ? -7.501 3.643 -1.855 1.00 83.56 82 THR A O 1
ATOM 642 N N . ILE A 1 83 ? -6.155 4.156 -0.122 1.00 85.62 83 ILE A N 1
ATOM 643 C CA . ILE A 1 83 ? -6.116 2.842 0.510 1.00 85.62 83 ILE A CA 1
ATOM 644 C C . ILE A 1 83 ? -6.560 3.027 1.952 1.00 85.62 83 ILE A C 1
ATOM 646 O O . ILE A 1 83 ? -5.948 3.799 2.690 1.00 85.62 83 ILE A O 1
ATOM 650 N N . ASP A 1 84 ? -7.600 2.295 2.330 1.00 85.38 84 ASP A N 1
ATOM 651 C CA . ASP A 1 84 ? -8.246 2.413 3.627 1.00 85.38 84 ASP A CA 1
ATOM 652 C C . ASP A 1 84 ? -8.079 1.120 4.424 1.00 85.38 84 ASP A C 1
ATOM 654 O O . ASP A 1 84 ? -8.436 0.031 3.961 1.00 85.38 84 ASP A O 1
ATOM 658 N N . PHE A 1 85 ? -7.557 1.260 5.640 1.00 85.56 85 PHE A N 1
ATOM 659 C CA . PHE A 1 85 ? -7.454 0.208 6.644 1.00 85.56 85 PHE A CA 1
ATOM 660 C C . PHE A 1 85 ? -8.633 0.323 7.586 1.00 85.56 85 PHE A C 1
ATOM 662 O O . PHE A 1 85 ? -8.780 1.338 8.270 1.00 85.56 85 PHE A O 1
ATOM 669 N N . TYR A 1 86 ? -9.444 -0.726 7.654 1.00 82.56 86 TYR A N 1
ATOM 670 C CA . TYR A 1 86 ? -10.628 -0.730 8.496 1.00 82.56 86 TYR A CA 1
ATOM 671 C C . TYR A 1 86 ? -10.792 -2.049 9.243 1.00 82.56 86 TYR A C 1
ATOM 673 O O . TYR A 1 86 ? -10.391 -3.126 8.803 1.00 82.56 86 TYR A O 1
ATOM 681 N N . ARG A 1 87 ? -11.413 -1.951 10.412 1.00 82.75 87 ARG A N 1
ATOM 682 C CA . ARG A 1 87 ? -11.850 -3.079 11.230 1.00 82.75 87 ARG A CA 1
ATOM 683 C C . ARG A 1 87 ? -13.213 -2.726 11.804 1.00 82.75 87 ARG A C 1
ATOM 685 O O . ARG A 1 87 ? -13.439 -1.576 12.162 1.00 82.75 87 ARG A O 1
ATOM 692 N N . LYS A 1 88 ? -14.113 -3.707 11.877 1.00 78.94 88 LYS A N 1
ATOM 693 C CA . LYS A 1 88 ? -15.449 -3.523 12.465 1.00 78.94 88 LYS A CA 1
ATOM 694 C C . LYS A 1 88 ? -15.465 -3.789 13.970 1.00 78.94 88 LYS A C 1
ATOM 696 O O . LYS A 1 88 ? -16.208 -3.129 14.688 1.00 78.94 88 LYS A O 1
ATOM 701 N N . ASP A 1 89 ? -14.623 -4.705 14.439 1.00 81.25 89 ASP A N 1
ATOM 702 C CA . ASP A 1 89 ? -14.613 -5.108 15.840 1.00 81.25 89 ASP A CA 1
ATOM 703 C C . ASP A 1 89 ? -14.015 -4.029 16.758 1.00 81.25 89 ASP A C 1
ATOM 705 O O . ASP A 1 89 ? -12.942 -3.480 16.456 1.00 81.25 89 ASP A O 1
ATOM 709 N N . PRO A 1 90 ? -14.670 -3.745 17.899 1.00 79.94 90 PRO A N 1
ATOM 710 C CA . PRO A 1 90 ? -14.106 -2.927 18.960 1.00 79.94 90 PRO A CA 1
ATOM 711 C C . PRO A 1 90 ? -12.769 -3.499 19.420 1.00 79.94 90 PRO A C 1
ATOM 713 O O . PRO A 1 90 ? -12.624 -4.701 19.638 1.00 79.94 90 PRO A O 1
ATOM 716 N N . ILE A 1 91 ? -11.787 -2.629 19.611 1.00 81.75 91 ILE A N 1
ATOM 717 C CA . ILE A 1 91 ? -10.491 -3.027 20.147 1.00 81.75 91 ILE A CA 1
ATOM 718 C C . ILE A 1 91 ? -9.933 -1.908 21.014 1.00 81.75 91 ILE A C 1
ATOM 720 O O . ILE A 1 91 ? -10.071 -0.722 20.710 1.00 81.75 91 ILE A O 1
ATOM 724 N N . ASN A 1 92 ? -9.297 -2.320 22.101 1.00 84.50 92 ASN A N 1
ATOM 725 C CA . ASN A 1 92 ? -8.478 -1.473 22.946 1.00 84.50 92 ASN A CA 1
ATOM 726 C C . ASN A 1 92 ? -7.021 -1.874 22.750 1.00 84.50 92 ASN A C 1
ATOM 728 O O . ASN A 1 92 ? -6.725 -3.063 22.627 1.00 84.50 92 ASN A O 1
ATOM 732 N N . GLY A 1 93 ? -6.121 -0.898 22.748 1.00 85.06 93 GLY A N 1
ATOM 733 C CA . GLY A 1 93 ? -4.688 -1.162 22.645 1.00 85.06 93 GLY A CA 1
ATOM 734 C C . GLY A 1 93 ? -4.042 -0.589 21.391 1.00 85.06 93 GLY A C 1
ATOM 735 O O . GLY A 1 93 ? -4.656 0.174 20.638 1.00 85.06 93 GLY A O 1
ATOM 736 N N . GLU A 1 94 ? -2.777 -0.959 21.209 1.00 87.56 94 GLU A N 1
ATOM 737 C CA . GLU A 1 94 ? -1.946 -0.493 20.105 1.00 87.56 94 GLU A CA 1
ATOM 738 C C . GLU A 1 94 ? -2.383 -1.134 18.781 1.00 87.56 94 GLU A C 1
ATOM 740 O O . GLU A 1 94 ? -2.680 -2.328 18.693 1.00 87.56 94 GLU A O 1
ATOM 745 N N . GLN A 1 95 ? -2.408 -0.318 17.736 1.00 87.44 95 GLN A N 1
ATOM 746 C CA . GLN A 1 95 ? -2.693 -0.699 16.364 1.00 87.44 95 GLN A CA 1
ATOM 747 C C . GLN A 1 95 ? -1.537 -0.255 15.486 1.00 87.44 95 GLN A C 1
ATOM 749 O O . GLN A 1 95 ? -1.122 0.904 15.537 1.00 87.44 95 GLN A O 1
ATOM 754 N N . LEU A 1 96 ? -1.040 -1.181 14.671 1.00 88.75 96 LEU A N 1
ATOM 755 C CA . LEU A 1 96 ? 0.048 -0.942 13.739 1.00 88.75 96 LEU A CA 1
ATOM 756 C C . LEU A 1 96 ? -0.469 -1.082 12.309 1.00 88.75 96 LEU A C 1
ATOM 758 O O . LEU A 1 96 ? -1.023 -2.119 11.929 1.00 88.75 96 LEU A O 1
ATOM 762 N N . PHE A 1 97 ? -0.252 -0.044 11.516 1.00 89.19 97 PHE A N 1
ATOM 763 C CA . PHE A 1 97 ? -0.513 -0.032 10.087 1.00 89.19 97 PHE A CA 1
ATOM 764 C C . PHE A 1 97 ? 0.822 0.127 9.369 1.00 89.19 97 PHE A C 1
ATOM 766 O O . PHE A 1 97 ? 1.521 1.110 9.603 1.00 89.19 97 PHE A O 1
ATOM 773 N N . SER A 1 98 ? 1.185 -0.829 8.517 1.00 89.00 98 SER A N 1
ATOM 774 C CA . SER A 1 98 ? 2.345 -0.722 7.634 1.00 89.00 98 SER A CA 1
ATOM 775 C C . SER A 1 98 ? 1.910 -0.815 6.176 1.00 89.00 98 SER A C 1
ATOM 777 O O . SER A 1 98 ? 1.125 -1.691 5.792 1.00 89.00 98 SER A O 1
ATOM 779 N N . ILE A 1 99 ? 2.432 0.109 5.376 1.00 89.31 99 ILE A N 1
ATOM 780 C CA . ILE A 1 99 ? 2.303 0.131 3.925 1.00 89.31 99 ILE A CA 1
ATOM 781 C C . ILE A 1 99 ? 3.690 0.280 3.340 1.00 89.31 99 ILE A C 1
ATOM 783 O O . ILE A 1 99 ? 4.400 1.225 3.676 1.00 89.31 99 ILE A O 1
ATOM 787 N N . ARG A 1 100 ? 4.042 -0.594 2.407 1.00 90.25 100 ARG A N 1
ATOM 788 C CA . ARG A 1 100 ? 5.316 -0.544 1.709 1.00 90.25 100 ARG A CA 1
ATOM 789 C C . ARG A 1 10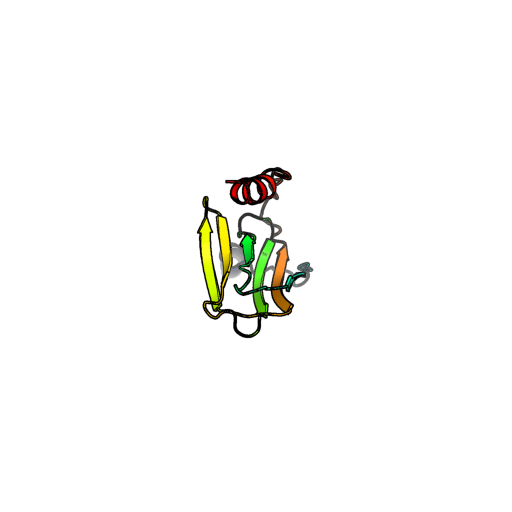0 ? 5.093 -0.461 0.211 1.00 90.25 100 ARG A C 1
ATOM 791 O O . ARG A 1 100 ? 4.326 -1.235 -0.361 1.00 90.25 100 ARG A O 1
ATOM 798 N N . TYR A 1 101 ? 5.791 0.478 -0.410 1.00 87.62 101 TYR A N 1
ATOM 799 C CA . TYR A 1 101 ? 5.810 0.695 -1.846 1.00 87.62 101 TYR A CA 1
ATOM 800 C C . TYR A 1 101 ? 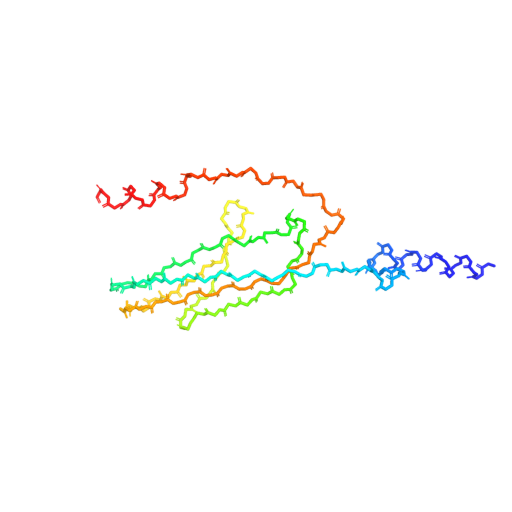7.209 0.434 -2.375 1.00 87.62 101 TYR A C 1
ATOM 802 O O . TYR A 1 101 ? 8.173 1.029 -1.895 1.00 87.62 101 TYR A O 1
ATOM 810 N N . GLN A 1 102 ? 7.304 -0.393 -3.410 1.00 86.31 102 GLN A N 1
ATOM 811 C CA . GLN A 1 102 ? 8.489 -0.459 -4.254 1.00 86.31 102 GLN A CA 1
ATOM 812 C C . GLN A 1 102 ? 8.190 0.258 -5.561 1.00 86.31 102 GLN A C 1
ATOM 814 O O . GLN A 1 102 ? 7.187 -0.022 -6.218 1.00 86.31 102 GLN A O 1
ATOM 819 N N . MET A 1 103 ? 9.048 1.195 -5.943 1.00 85.38 103 MET A N 1
ATOM 820 C CA . MET A 1 103 ? 8.844 2.031 -7.118 1.00 85.38 103 MET A CA 1
ATOM 821 C C . MET A 1 103 ? 10.130 2.213 -7.915 1.00 85.38 103 MET A C 1
ATOM 823 O O . MET A 1 103 ? 11.231 2.203 -7.372 1.00 85.38 103 MET A O 1
ATOM 827 N N . VAL A 1 104 ? 9.985 2.397 -9.220 1.00 81.75 104 VAL A N 1
ATOM 828 C CA . VAL A 1 104 ? 11.073 2.753 -10.131 1.00 81.75 104 VAL A CA 1
ATOM 829 C C . VAL A 1 104 ? 10.761 4.100 -10.755 1.00 81.75 104 VAL A C 1
ATOM 831 O O . VAL A 1 104 ? 9.605 4.385 -11.063 1.00 81.75 104 VAL A O 1
ATOM 834 N N . ARG A 1 105 ? 11.775 4.951 -10.920 1.00 74.31 105 ARG A N 1
ATOM 835 C CA . ARG A 1 105 ? 11.588 6.215 -11.633 1.00 74.31 105 ARG A CA 1
ATOM 836 C C . ARG A 1 105 ? 11.328 5.930 -13.112 1.00 74.31 105 ARG A C 1
ATOM 838 O O . ARG A 1 105 ? 12.172 5.341 -13.780 1.00 74.31 105 ARG A O 1
ATOM 845 N N . ASP A 1 106 ? 10.191 6.392 -13.609 1.00 69.62 106 ASP A N 1
ATOM 846 C CA . ASP A 1 106 ? 9.901 6.440 -15.036 1.00 69.62 106 ASP A CA 1
ATOM 847 C C . ASP A 1 106 ? 10.618 7.663 -15.628 1.00 69.62 106 ASP A C 1
ATOM 849 O O . ASP A 1 106 ? 10.265 8.812 -15.352 1.00 69.62 106 ASP A O 1
ATOM 853 N N . LEU A 1 107 ? 11.686 7.413 -16.389 1.00 64.06 107 LEU A N 1
ATOM 854 C CA . LEU A 1 107 ? 12.526 8.458 -16.977 1.00 64.06 107 LEU A CA 1
ATOM 855 C C . LEU A 1 107 ? 11.862 9.165 -18.167 1.00 64.06 107 LEU A C 1
ATOM 857 O O . LEU A 1 107 ? 12.310 10.250 -18.531 1.00 64.06 107 LEU A O 1
ATOM 861 N N . GLN A 1 108 ? 10.806 8.591 -18.753 1.00 60.81 108 GLN A N 1
ATOM 862 C CA . GLN A 1 108 ? 10.081 9.197 -19.873 1.00 60.81 108 GLN A CA 1
ATOM 863 C C . GLN A 1 108 ? 8.981 10.163 -19.407 1.00 60.81 108 GLN A C 1
ATOM 865 O O . GLN A 1 108 ? 8.432 10.921 -20.208 1.00 60.81 108 GLN A O 1
ATOM 870 N N . LYS A 1 109 ? 8.664 10.177 -18.107 1.00 57.47 109 LYS A N 1
ATOM 871 C CA . LYS A 1 109 ? 7.583 10.989 -17.550 1.00 57.47 109 LYS A CA 1
ATOM 872 C C . LYS A 1 109 ? 8.104 12.263 -16.893 1.00 57.47 109 LYS A C 1
ATOM 874 O O . LYS A 1 109 ? 8.865 12.223 -15.926 1.00 57.47 109 LYS A O 1
ATOM 879 N N . SER A 1 110 ? 7.652 13.418 -17.380 1.00 52.78 110 SER A N 1
ATOM 880 C CA . SER A 1 110 ? 7.965 14.709 -16.766 1.00 52.78 110 SER A CA 1
ATOM 881 C C . SER A 1 110 ? 7.355 14.808 -15.365 1.00 52.78 110 SER A C 1
ATOM 883 O O . SER A 1 110 ? 6.151 14.625 -15.174 1.00 52.78 110 SER A O 1
ATOM 885 N N . VAL A 1 111 ? 8.189 15.124 -14.370 1.00 55.00 111 VAL A N 1
ATOM 886 C CA . VAL A 1 111 ? 7.730 15.443 -13.014 1.00 55.00 111 VAL A CA 1
ATOM 887 C C . VAL A 1 111 ? 7.023 16.792 -13.071 1.00 55.00 111 VAL A C 1
ATOM 889 O O . VAL A 1 111 ? 7.673 17.827 -13.191 1.00 55.00 111 VAL A O 1
ATOM 892 N N . HIS A 1 112 ? 5.698 16.800 -12.965 1.00 51.31 112 HIS A N 1
ATOM 893 C CA . HIS A 1 112 ? 4.992 18.029 -12.622 1.00 51.31 112 HIS A CA 1
ATOM 894 C C . HIS A 1 112 ? 5.047 18.202 -11.100 1.00 51.31 112 HIS A C 1
ATOM 896 O O . HIS A 1 112 ? 4.685 17.263 -10.383 1.00 51.31 112 HIS A O 1
ATOM 902 N N . PRO A 1 113 ? 5.517 19.352 -10.584 1.00 48.06 113 PRO A N 1
ATOM 903 C CA . PRO A 1 113 ? 5.523 19.600 -9.153 1.00 48.06 113 PRO A CA 1
ATOM 904 C C . PRO A 1 113 ? 4.089 19.512 -8.636 1.00 48.06 113 PRO A C 1
ATOM 906 O O . PRO A 1 113 ? 3.192 20.223 -9.091 1.00 48.06 113 PRO A O 1
ATOM 909 N N . ILE A 1 114 ? 3.867 18.602 -7.692 1.00 53.53 114 ILE A N 1
ATOM 910 C CA . ILE A 1 114 ? 2.622 18.560 -6.940 1.00 53.53 114 ILE A CA 1
ATOM 911 C C . ILE A 1 114 ? 2.658 19.817 -6.076 1.00 53.53 114 ILE A C 1
ATOM 913 O O . ILE A 1 114 ? 3.538 19.935 -5.223 1.00 53.53 114 ILE A O 1
ATOM 917 N N . ALA A 1 115 ? 1.754 20.771 -6.317 1.00 43.53 115 ALA A N 1
ATOM 918 C CA . ALA A 1 115 ? 1.588 21.908 -5.421 1.00 43.53 115 ALA A CA 1
ATOM 919 C C . ALA A 1 115 ? 1.428 21.350 -4.002 1.00 43.53 115 ALA A C 1
ATOM 921 O O . ALA A 1 115 ? 0.516 20.561 -3.739 1.00 43.53 115 ALA A O 1
ATOM 922 N N . SER A 1 116 ? 2.361 21.684 -3.114 1.00 39.91 116 SER A N 1
ATOM 923 C CA . SER A 1 116 ? 2.344 21.243 -1.728 1.00 39.91 116 SER A CA 1
ATOM 924 C C . SER A 1 116 ? 1.149 21.889 -1.034 1.00 39.91 116 SER A C 1
ATOM 926 O O . SER A 1 116 ? 1.265 22.947 -0.425 1.00 39.91 116 SER A O 1
ATOM 928 N N . THR A 1 117 ? -0.027 21.269 -1.116 1.00 43.06 117 THR A N 1
ATOM 929 C CA . THR A 1 117 ? -1.148 21.594 -0.233 1.00 43.06 117 THR A CA 1
ATOM 930 C C . THR A 1 117 ? -0.866 20.976 1.136 1.00 43.06 117 THR A C 1
ATOM 932 O O . THR A 1 117 ? -1.536 20.051 1.587 1.00 43.06 117 THR A O 1
ATOM 935 N N . SER A 1 118 ? 0.168 21.474 1.809 1.00 42.88 118 SER A N 1
ATOM 936 C CA . SER A 1 118 ? 0.203 21.471 3.265 1.00 42.88 118 SER A CA 1
ATOM 937 C C . SER A 1 118 ? -0.888 22.431 3.750 1.00 42.88 118 SER A C 1
ATOM 939 O O . SER A 1 118 ? -0.936 23.554 3.256 1.00 42.88 118 SER A O 1
ATOM 941 N N . SER A 1 119 ? -1.739 21.994 4.692 1.00 46.25 119 SER A N 1
ATOM 942 C CA . SER A 1 119 ? -2.469 22.817 5.693 1.00 46.25 119 SER A CA 1
ATOM 943 C C . SER A 1 119 ? -3.993 22.585 5.841 1.00 46.25 119 SER A C 1
ATOM 945 O O . SER A 1 119 ? -4.541 22.898 6.894 1.00 46.25 119 SER A O 1
ATOM 947 N N . HIS A 1 120 ? -4.715 21.960 4.899 1.00 37.03 120 HIS A N 1
ATOM 948 C CA . HIS A 1 120 ? -6.197 21.912 5.013 1.00 37.03 120 HIS A CA 1
ATOM 949 C C . HIS A 1 120 ? -6.840 20.588 5.464 1.00 37.03 120 HIS A C 1
ATOM 951 O O . HIS A 1 120 ? -8.006 20.597 5.851 1.00 37.03 120 HIS A O 1
ATOM 957 N N . ALA A 1 121 ? -6.125 19.458 5.473 1.00 46.34 121 ALA A N 1
ATOM 958 C CA . ALA A 1 121 ? -6.724 18.179 5.889 1.00 46.34 121 ALA A CA 1
ATOM 959 C C . ALA A 1 121 ? -6.780 17.997 7.420 1.00 46.34 121 ALA A C 1
ATOM 961 O O . ALA A 1 121 ? -7.716 17.390 7.931 1.00 46.34 121 ALA A O 1
ATOM 962 N N . PHE A 1 122 ? -5.819 18.560 8.163 1.00 46.03 122 PHE A N 1
ATOM 963 C CA . PHE A 1 122 ? -5.777 18.442 9.628 1.00 46.03 122 PHE A CA 1
ATOM 964 C C . PHE A 1 122 ? -6.788 19.357 10.338 1.00 46.03 122 PHE A C 1
ATOM 966 O O . PHE A 1 122 ? -7.315 18.995 11.383 1.00 46.03 122 PHE A O 1
ATOM 973 N N . SER A 1 123 ? -7.130 20.503 9.746 1.00 44.00 123 SER A N 1
ATOM 974 C CA . SER A 1 123 ? -8.025 21.498 10.353 1.00 44.00 123 SER A CA 1
ATOM 975 C C . SER A 1 123 ? -9.517 21.155 10.249 1.00 44.00 123 SER A C 1
ATOM 977 O O . SER A 1 123 ? -10.333 21.795 10.913 1.00 44.00 123 SER A O 1
ATOM 979 N N . ARG A 1 124 ? -9.895 20.146 9.448 1.00 40.66 124 ARG A N 1
ATOM 980 C CA . ARG A 1 124 ? -11.290 19.681 9.346 1.00 40.66 124 ARG A CA 1
ATOM 981 C C . ARG A 1 124 ? -11.647 18.646 10.416 1.00 40.66 124 ARG A C 1
ATOM 983 O O . ARG A 1 124 ? -12.772 18.658 10.895 1.00 40.66 124 ARG A O 1
ATOM 990 N N . LEU A 1 125 ? -10.689 17.819 10.841 1.00 47.00 125 LEU A N 1
ATOM 991 C CA . LEU A 1 125 ? -10.913 16.784 11.860 1.00 47.00 125 LEU A CA 1
ATOM 992 C C . LEU A 1 125 ? -10.977 17.340 13.293 1.00 47.00 125 LEU A C 1
ATOM 994 O O . LEU A 1 125 ? -11.592 16.715 14.151 1.00 47.00 125 LEU A O 1
ATOM 998 N N . GLU A 1 126 ? -10.392 18.511 13.564 1.00 46.53 126 GLU A N 1
ATOM 999 C CA . GLU A 1 126 ? -10.515 19.154 14.883 1.00 46.53 126 GLU A CA 1
ATOM 1000 C C . GLU A 1 126 ? -11.848 19.887 15.088 1.00 46.53 126 GLU A C 1
ATOM 1002 O O . GLU A 1 126 ? -12.305 19.993 16.224 1.00 46.53 126 GLU A O 1
ATOM 1007 N N . ARG A 1 127 ? -12.515 20.350 14.020 1.00 44.72 127 ARG A N 1
ATOM 1008 C CA . ARG A 1 127 ? -13.795 21.071 14.161 1.00 44.72 127 ARG A CA 1
ATOM 1009 C C . ARG A 1 127 ? -14.998 20.159 14.391 1.00 44.72 127 ARG A C 1
ATOM 1011 O O . ARG A 1 127 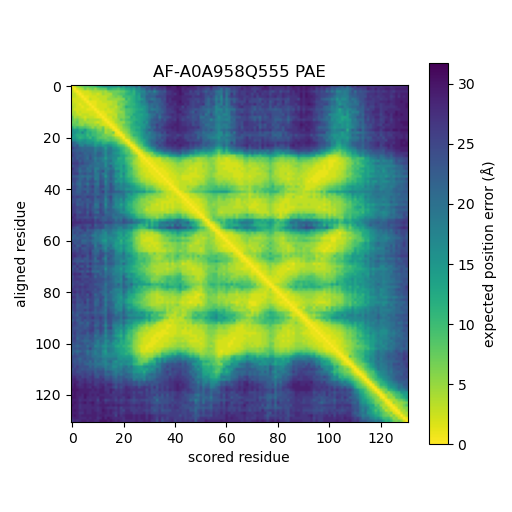? -15.959 20.601 14.996 1.00 44.72 127 ARG A O 1
ATOM 1018 N N . GLU A 1 128 ? -14.932 18.895 13.981 1.00 44.97 128 GLU A N 1
ATOM 1019 C CA . GLU A 1 128 ? -16.039 17.936 14.148 1.00 44.97 128 GLU A CA 1
ATOM 1020 C C . GLU A 1 128 ? -16.078 17.291 15.552 1.00 44.97 128 GLU A C 1
ATOM 1022 O O . GLU A 1 128 ? -16.919 16.447 15.836 1.00 44.97 128 GLU A O 1
ATOM 1027 N N . LYS A 1 129 ? -15.160 17.672 16.454 1.00 48.75 129 LYS A N 1
ATOM 1028 C CA . LYS A 1 129 ? -15.155 17.242 17.866 1.00 48.75 129 LYS A CA 1
ATOM 1029 C C . LYS A 1 129 ? -15.680 18.295 18.848 1.00 48.75 129 LYS A C 1
ATOM 1031 O O . LYS A 1 129 ? -15.613 18.063 20.053 1.00 48.75 129 LYS A O 1
ATOM 1036 N N . LEU A 1 130 ? -16.146 19.438 18.351 1.00 47.91 130 LEU A N 1
ATOM 1037 C CA . LEU A 1 130 ? -16.550 20.591 19.162 1.00 47.91 130 LEU A CA 1
ATOM 1038 C C . LEU A 1 130 ? -18.024 20.992 18.989 1.00 47.91 130 LEU A C 1
ATOM 1040 O O . LEU A 1 130 ? -18.411 22.035 19.511 1.00 47.91 130 LEU A O 1
ATOM 1044 N N . GLU A 1 131 ? -18.836 20.161 18.333 1.00 41.91 131 GLU A N 1
ATOM 1045 C CA . GLU A 1 131 ? -20.303 20.289 18.298 1.00 41.91 131 GLU A CA 1
ATOM 1046 C C . GLU A 1 131 ? -20.983 19.094 18.975 1.00 41.91 131 GLU A C 1
ATOM 1048 O O . GLU A 1 131 ? -20.507 17.948 18.782 1.00 41.91 131 GLU A O 1
#

Radius of gyration: 21.85 Å; Cα contacts (8 Å, |Δi|>4): 181; chains: 1; bounding box: 43×32×71 Å